Protein AF-A0A3S1BZX5-F1 (afdb_monomer_lite)

Secondary structure (DSSP, 8-state):
-----SEE-HHHHHHHHHHT--GGGHHHHSS--HHHHHHHHTT-S---HHHHHHHHHHHT--HHHH-EEPPTT-

Sequence (74 aa):
MNLSSRLTFEPFRIWWTINKGPKMDLTKETSFSPQTASKIWKDRFPVRSDVIETICSEYGLSIEQVIRYKKEGE

Structure (mmCIF, N/CA/C/O backbone):
data_AF-A0A3S1BZX5-F1
#
_entry.id   AF-A0A3S1BZX5-F1
#
loop_
_atom_site.group_PDB
_atom_site.id
_atom_site.type_symbol
_atom_site.label_atom_id
_atom_site.label_alt_id
_atom_site.label_comp_id
_atom_site.label_asym_id
_atom_site.label_entity_id
_atom_site.label_seq_id
_atom_site.pdbx_PDB_ins_code
_atom_site.Cartn_x
_atom_site.Cartn_y
_atom_site.Cartn_z
_atom_site.occupancy
_atom_site.B_iso_or_equiv
_atom_site.auth_seq_id
_atom_site.auth_comp_id
_atom_site.auth_asym_id
_atom_site.auth_atom_id
_atom_site.pdbx_PDB_model_num
ATOM 1 N N . MET A 1 1 ? -10.115 8.257 -21.287 1.00 39.28 1 MET A N 1
ATOM 2 C CA . MET A 1 1 ? -10.682 8.995 -20.137 1.00 39.28 1 MET A CA 1
ATOM 3 C C . MET A 1 1 ? -9.912 8.578 -18.895 1.00 39.28 1 MET A C 1
ATOM 5 O O . MET A 1 1 ? -9.909 7.395 -18.586 1.00 39.28 1 MET A O 1
ATOM 9 N N . ASN A 1 2 ? -9.190 9.493 -18.249 1.00 43.62 2 ASN A N 1
ATOM 10 C CA . ASN A 1 2 ? -8.493 9.199 -16.996 1.00 43.62 2 ASN A CA 1
ATOM 11 C C . ASN A 1 2 ? -9.451 9.571 -15.859 1.00 43.62 2 ASN A C 1
ATOM 13 O O . ASN A 1 2 ? -9.521 10.728 -15.456 1.00 43.62 2 ASN A O 1
ATOM 17 N N . LEU A 1 3 ? -10.293 8.623 -15.448 1.00 51.66 3 LEU A N 1
ATOM 18 C CA . LEU A 1 3 ? -11.124 8.785 -14.259 1.00 51.66 3 LEU A CA 1
ATOM 19 C C . LEU A 1 3 ? -10.190 8.685 -13.054 1.00 51.66 3 LEU A C 1
ATOM 21 O O . LEU A 1 3 ? -9.741 7.592 -12.710 1.00 51.66 3 LEU A O 1
ATOM 25 N N . SER A 1 4 ? -9.861 9.823 -12.444 1.00 66.31 4 SER A N 1
ATOM 26 C CA . SER A 1 4 ? -9.179 9.832 -11.152 1.00 66.31 4 SER A CA 1
ATOM 27 C C . SER A 1 4 ? -10.047 9.072 -10.155 1.00 66.31 4 SER A C 1
ATOM 29 O O . SER A 1 4 ? -11.150 9.503 -9.819 1.00 66.31 4 SER A O 1
ATOM 31 N N . SER A 1 5 ? -9.569 7.904 -9.729 1.00 78.94 5 SER A N 1
ATOM 32 C CA . SER A 1 5 ? -10.245 7.107 -8.712 1.00 78.94 5 SER A CA 1
ATOM 33 C C . SER A 1 5 ? -10.382 7.921 -7.430 1.00 78.94 5 SER A C 1
ATOM 35 O O . SER A 1 5 ? -9.435 8.592 -7.012 1.00 78.94 5 SER A O 1
ATOM 37 N N . ARG A 1 6 ? -11.550 7.825 -6.787 1.00 89.75 6 ARG A N 1
ATOM 38 C CA . ARG A 1 6 ? -11.756 8.358 -5.434 1.00 89.75 6 ARG A CA 1
ATOM 39 C C . ARG A 1 6 ? -11.061 7.513 -4.368 1.00 89.75 6 ARG A C 1
ATOM 41 O O . ARG A 1 6 ? -11.053 7.924 -3.221 1.00 89.75 6 ARG A O 1
ATOM 48 N N . LEU A 1 7 ? -10.506 6.353 -4.718 1.00 93.56 7 LEU A N 1
ATOM 49 C CA . LEU A 1 7 ? -9.738 5.509 -3.805 1.00 93.56 7 LEU A CA 1
ATOM 50 C C . LEU A 1 7 ? -8.246 5.853 -3.854 1.00 93.56 7 LEU A C 1
ATOM 52 O O . LEU A 1 7 ? -7.726 6.304 -4.877 1.00 93.56 7 LEU A O 1
ATOM 56 N N . THR A 1 8 ? -7.557 5.590 -2.750 1.00 96.06 8 THR A N 1
ATOM 57 C CA . THR A 1 8 ? -6.110 5.747 -2.603 1.00 96.06 8 THR A CA 1
ATOM 58 C C . THR A 1 8 ? -5.525 4.631 -1.738 1.00 96.06 8 THR A C 1
ATOM 60 O O . THR A 1 8 ? -6.138 4.211 -0.757 1.00 96.06 8 THR A O 1
ATOM 63 N N . PHE A 1 9 ? -4.327 4.175 -2.101 1.00 96.94 9 PHE A N 1
ATOM 64 C CA . PHE A 1 9 ? -3.469 3.2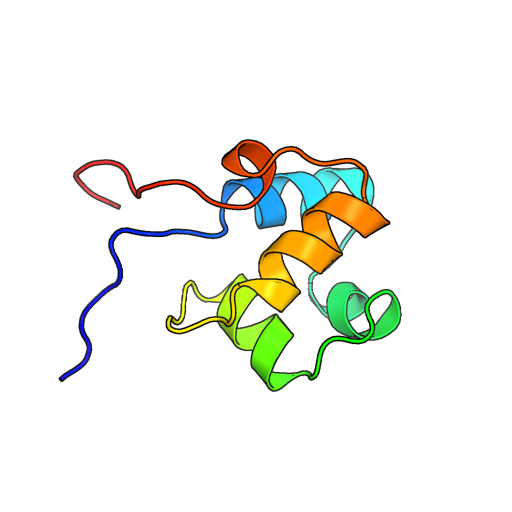72 -1.323 1.00 96.94 9 PHE A CA 1
ATOM 65 C C . PHE A 1 9 ? -2.529 4.032 -0.376 1.00 96.94 9 PHE A C 1
ATOM 67 O O . PHE A 1 9 ? -1.541 3.487 0.112 1.00 96.94 9 PHE A O 1
ATOM 74 N N . GLU A 1 10 ? -2.774 5.320 -0.145 1.00 96.31 10 GLU A N 1
ATOM 75 C CA . GLU A 1 10 ? -1.953 6.139 0.741 1.00 96.31 10 GLU A CA 1
ATOM 76 C C . GLU A 1 10 ? -1.749 5.538 2.142 1.00 96.31 10 GLU A C 1
ATOM 78 O O . GLU A 1 10 ? -0.590 5.517 2.560 1.00 96.31 10 GLU A O 1
ATOM 83 N N . PRO A 1 11 ? -2.770 4.990 2.843 1.00 97.38 11 PRO A N 1
ATOM 84 C CA . PRO A 1 11 ? -2.555 4.347 4.141 1.00 97.38 11 PRO A CA 1
ATOM 85 C C . PRO A 1 11 ? -1.496 3.244 4.068 1.00 97.38 11 PRO A C 1
ATOM 87 O O . PRO A 1 11 ? -0.536 3.256 4.843 1.00 97.38 11 PRO A O 1
ATOM 90 N N . PHE A 1 12 ? -1.594 2.373 3.059 1.00 97.12 12 PHE A N 1
ATOM 91 C CA . PHE A 1 12 ? -0.604 1.329 2.831 1.00 97.12 12 PHE A CA 1
ATOM 92 C C . PHE A 1 12 ? 0.785 1.898 2.530 1.00 97.12 12 PHE A C 1
ATOM 94 O O . PHE A 1 12 ? 1.771 1.432 3.089 1.00 97.12 12 PHE A O 1
ATOM 101 N N . ARG A 1 13 ? 0.894 2.917 1.664 1.00 96.06 13 ARG A N 1
ATOM 102 C CA . ARG A 1 13 ? 2.195 3.522 1.318 1.00 96.06 13 ARG A CA 1
ATOM 103 C C . ARG A 1 13 ? 2.880 4.157 2.523 1.00 96.06 13 ARG A C 1
ATOM 105 O O . ARG A 1 13 ? 4.100 4.046 2.651 1.00 96.06 13 ARG A O 1
ATOM 112 N N . ILE A 1 14 ? 2.112 4.823 3.384 1.00 95.69 1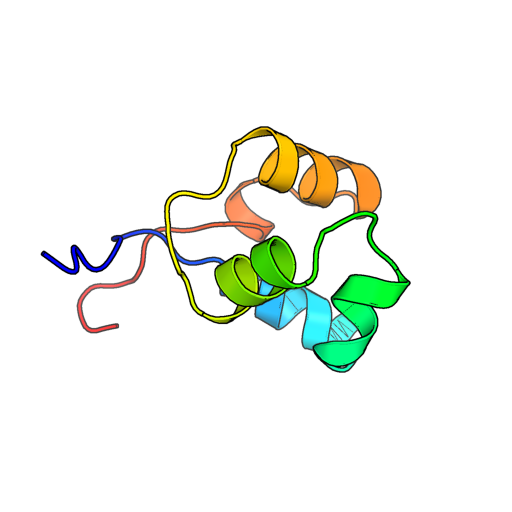4 ILE A N 1
ATOM 113 C CA . ILE A 1 14 ? 2.616 5.393 4.635 1.00 95.69 14 ILE A CA 1
ATOM 114 C C . ILE A 1 14 ? 3.114 4.264 5.537 1.00 95.69 14 ILE A C 1
ATOM 116 O O . ILE A 1 14 ? 4.272 4.288 5.952 1.00 95.69 14 ILE A O 1
ATOM 120 N N . TRP A 1 15 ? 2.283 3.244 5.773 1.00 96.75 15 TRP A N 1
ATOM 121 C CA . TRP A 1 15 ? 2.661 2.088 6.584 1.00 96.75 15 TRP A CA 1
ATOM 122 C C . TRP A 1 15 ? 3.923 1.397 6.047 1.00 96.75 15 TRP A C 1
ATOM 124 O O . TRP A 1 15 ? 4.849 1.134 6.813 1.00 96.75 15 TRP A O 1
ATOM 134 N N . TRP A 1 16 ? 4.006 1.180 4.733 1.00 95.56 16 TRP A N 1
ATOM 135 C CA . TRP A 1 16 ? 5.157 0.570 4.069 1.00 95.56 16 TRP A CA 1
ATOM 136 C C . TRP A 1 16 ? 6.434 1.373 4.299 1.00 95.56 16 TRP A C 1
ATOM 138 O O . TRP A 1 16 ? 7.458 0.828 4.705 1.00 95.56 16 TRP A O 1
ATOM 148 N N . THR A 1 17 ? 6.368 2.684 4.067 1.00 93.12 17 THR A N 1
ATOM 149 C CA . THR A 1 17 ? 7.532 3.569 4.191 1.00 93.12 17 THR A CA 1
ATOM 150 C C . THR A 1 17 ? 8.071 3.580 5.622 1.00 93.12 17 THR A C 1
ATOM 152 O O . THR A 1 17 ? 9.282 3.644 5.812 1.00 93.12 17 THR A O 1
ATOM 155 N N . ILE A 1 18 ? 7.189 3.470 6.621 1.00 94.50 18 ILE A N 1
ATOM 156 C CA . ILE A 1 18 ? 7.560 3.427 8.041 1.00 94.50 18 ILE A CA 1
ATOM 157 C C . ILE A 1 18 ? 8.137 2.059 8.446 1.00 94.50 18 ILE A C 1
ATOM 159 O O . ILE A 1 18 ? 9.112 2.018 9.189 1.00 94.50 18 ILE A O 1
ATOM 163 N N . ASN A 1 19 ? 7.551 0.947 7.985 1.00 93.94 19 ASN A N 1
ATOM 164 C CA . ASN A 1 19 ? 7.839 -0.390 8.533 1.00 93.94 19 ASN A CA 1
ATOM 165 C C . ASN A 1 19 ? 8.755 -1.263 7.663 1.00 93.94 19 ASN A C 1
ATOM 167 O O . ASN A 1 19 ? 9.358 -2.207 8.168 1.00 93.94 19 ASN A O 1
ATOM 171 N N . LYS A 1 20 ? 8.820 -1.001 6.356 1.00 90.56 20 LYS A N 1
ATOM 172 C CA . LYS A 1 20 ? 9.480 -1.867 5.365 1.00 90.56 20 LYS A CA 1
ATOM 173 C C . LYS A 1 20 ? 10.568 -1.150 4.576 1.00 90.56 20 LYS A C 1
ATOM 175 O O . LYS A 1 20 ? 11.579 -1.758 4.249 1.00 90.56 20 LYS A O 1
ATOM 180 N N . GLY A 1 21 ? 10.391 0.144 4.309 1.00 86.50 21 GLY A N 1
ATOM 181 C CA . GLY A 1 21 ? 11.400 0.983 3.666 1.00 86.50 21 GLY A CA 1
ATOM 182 C C . GLY A 1 21 ? 10.986 1.469 2.273 1.00 86.50 21 GLY A C 1
ATOM 183 O O . GLY A 1 21 ? 9.824 1.825 2.060 1.00 86.50 21 GLY A O 1
ATOM 184 N N . PRO A 1 22 ? 11.918 1.586 1.309 1.00 85.75 22 PRO A N 1
ATOM 185 C CA . PRO A 1 22 ? 11.646 2.265 0.051 1.00 85.75 22 PRO A CA 1
ATOM 186 C C . PRO A 1 22 ? 10.717 1.460 -0.868 1.00 85.75 22 PRO A C 1
ATOM 188 O O . PRO A 1 22 ? 10.651 0.232 -0.843 1.00 85.75 22 PRO A O 1
ATOM 191 N N . LYS A 1 23 ? 10.042 2.176 -1.775 1.00 81.06 23 LYS A N 1
ATOM 192 C CA . LYS A 1 23 ? 9.141 1.614 -2.798 1.00 8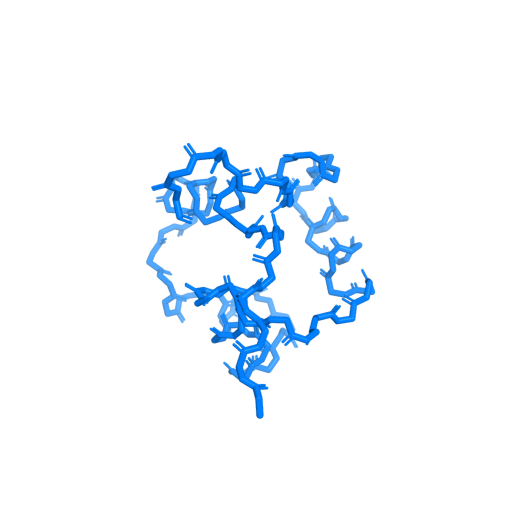1.06 23 LYS A CA 1
ATOM 193 C C . LYS A 1 23 ? 9.722 0.410 -3.549 1.00 81.06 23 LYS A C 1
ATOM 195 O O . LYS A 1 23 ? 8.984 -0.512 -3.883 1.00 81.06 23 LYS A O 1
ATOM 200 N N . MET A 1 24 ? 11.006 0.470 -3.912 1.00 77.19 24 MET A N 1
ATOM 201 C CA . MET A 1 24 ? 11.646 -0.538 -4.770 1.00 77.19 24 MET A CA 1
ATOM 202 C C . MET A 1 24 ? 11.695 -1.924 -4.126 1.00 77.19 24 MET A C 1
ATOM 204 O O . MET A 1 24 ? 11.850 -2.914 -4.836 1.00 77.19 24 MET A O 1
ATOM 208 N N . ASP A 1 25 ? 11.542 -1.995 -2.805 1.00 83.06 25 ASP A N 1
ATOM 209 C CA . ASP A 1 25 ? 11.566 -3.256 -2.077 1.00 83.06 25 ASP A CA 1
ATOM 210 C C . ASP A 1 25 ? 10.182 -3.918 -2.024 1.00 83.06 25 ASP A C 1
ATOM 212 O O . ASP A 1 25 ? 10.094 -5.122 -1.801 1.00 83.06 25 ASP A O 1
ATOM 216 N N . LEU A 1 26 ? 9.105 -3.198 -2.377 1.00 84.19 26 LEU A N 1
ATOM 217 C CA . LEU A 1 26 ? 7.758 -3.771 -2.472 1.00 84.19 26 LEU A CA 1
ATOM 218 C C . LEU A 1 26 ? 7.716 -4.941 -3.459 1.00 84.19 26 LEU A C 1
ATOM 220 O O . LEU A 1 26 ? 7.166 -5.989 -3.149 1.00 84.19 26 LEU A O 1
ATOM 224 N N . THR A 1 27 ? 8.343 -4.803 -4.628 1.00 85.31 27 THR A N 1
ATOM 225 C CA . THR A 1 27 ? 8.413 -5.878 -5.636 1.00 85.31 27 THR A CA 1
ATOM 226 C C . THR A 1 27 ? 9.381 -7.003 -5.273 1.00 85.31 27 THR A C 1
ATOM 228 O O . THR A 1 27 ? 9.435 -7.993 -5.991 1.00 85.31 27 THR A O 1
ATOM 231 N N . LYS A 1 28 ? 10.200 -6.829 -4.229 1.00 84.56 28 LYS A N 1
ATOM 232 C CA . LYS A 1 28 ? 11.133 -7.860 -3.754 1.00 84.56 28 LYS A CA 1
ATOM 233 C C . LYS A 1 28 ? 10.522 -8.695 -2.634 1.00 84.56 28 LYS A C 1
ATOM 235 O O . LYS A 1 28 ? 10.801 -9.884 -2.562 1.00 84.56 28 LYS A O 1
ATOM 240 N N . GLU A 1 29 ? 9.719 -8.072 -1.772 1.00 83.12 29 GLU A N 1
ATOM 241 C CA . GLU A 1 29 ? 9.067 -8.757 -0.651 1.00 83.12 29 GLU A CA 1
ATOM 242 C C . GLU A 1 29 ? 7.684 -9.311 -0.989 1.00 83.12 29 GLU A C 1
ATOM 244 O O . GLU A 1 29 ? 7.257 -10.272 -0.360 1.00 83.12 29 GLU A O 1
ATOM 249 N N . THR A 1 30 ? 6.986 -8.728 -1.966 1.00 82.12 30 THR A N 1
ATOM 250 C CA . THR A 1 30 ? 5.672 -9.222 -2.402 1.00 82.12 30 THR A CA 1
ATOM 251 C C . THR A 1 30 ? 5.786 -10.018 -3.693 1.00 82.12 30 THR A C 1
ATOM 253 O O . THR A 1 30 ? 6.663 -9.783 -4.525 1.00 82.12 30 THR A O 1
ATOM 256 N N . SER A 1 31 ? 4.814 -10.897 -3.925 1.00 86.62 31 SER A N 1
ATOM 257 C CA . SER A 1 31 ? 4.617 -11.579 -5.211 1.00 86.62 31 SER A CA 1
ATOM 258 C C . SER A 1 31 ? 4.021 -10.667 -6.302 1.00 86.62 31 SER A C 1
ATOM 260 O O . SER A 1 31 ? 3.656 -11.126 -7.389 1.00 86.62 31 SER A O 1
ATOM 262 N N . PHE A 1 32 ? 3.904 -9.358 -6.047 1.00 90.38 32 PHE A N 1
ATOM 263 C CA . PHE A 1 32 ? 3.292 -8.428 -6.985 1.00 90.38 32 PHE A CA 1
ATOM 264 C C . PHE A 1 32 ? 4.187 -8.144 -8.186 1.00 90.38 32 PHE A C 1
ATOM 266 O O . PHE A 1 32 ? 5.361 -7.798 -8.070 1.00 90.38 32 PHE A O 1
ATOM 273 N N . SER A 1 33 ? 3.570 -8.167 -9.370 1.00 92.00 33 SER A N 1
ATOM 274 C CA . SER A 1 33 ? 4.225 -7.677 -10.581 1.00 92.00 33 SER A CA 1
ATOM 275 C C . SER A 1 33 ? 4.661 -6.208 -10.422 1.00 92.00 33 SER A C 1
ATOM 277 O O . SER A 1 33 ? 3.972 -5.425 -9.749 1.00 92.00 33 SER A O 1
ATOM 279 N N . PRO A 1 34 ? 5.733 -5.769 -11.108 1.00 91.94 34 PRO A N 1
ATOM 280 C CA . PRO A 1 34 ? 6.131 -4.361 -11.130 1.00 91.94 34 PRO A CA 1
ATOM 281 C C . PRO A 1 34 ? 4.995 -3.415 -11.546 1.00 91.94 34 PRO A C 1
ATOM 283 O O . PRO A 1 34 ? 4.902 -2.283 -11.067 1.00 91.94 34 PRO A O 1
ATOM 286 N N . GLN A 1 35 ? 4.093 -3.877 -12.415 1.00 93.50 35 GLN A N 1
ATOM 287 C CA . GLN A 1 35 ? 2.917 -3.132 -12.851 1.00 93.50 35 GLN A CA 1
ATOM 288 C C . GLN A 1 35 ? 1.907 -2.961 -11.709 1.00 93.50 35 GLN A C 1
ATOM 290 O O . GLN A 1 35 ? 1.416 -1.850 -11.506 1.00 93.50 35 GLN A O 1
ATOM 295 N N . THR A 1 36 ? 1.628 -4.017 -10.940 1.00 94.19 36 THR A N 1
ATOM 296 C CA . THR A 1 36 ? 0.758 -3.962 -9.753 1.00 94.19 36 THR A CA 1
ATOM 297 C C . THR A 1 36 ? 1.343 -3.032 -8.692 1.00 94.19 36 THR A C 1
ATOM 299 O O . THR A 1 36 ? 0.660 -2.109 -8.249 1.00 94.19 36 THR A O 1
ATOM 302 N N . ALA A 1 37 ? 2.627 -3.184 -8.362 1.00 93.75 37 ALA A N 1
ATOM 303 C CA . ALA A 1 37 ? 3.316 -2.298 -7.426 1.00 93.75 37 ALA A CA 1
ATOM 304 C C . ALA A 1 37 ? 3.285 -0.830 -7.894 1.00 93.75 37 ALA A C 1
ATOM 306 O O . ALA A 1 37 ? 3.025 0.084 -7.113 1.00 93.75 37 ALA A O 1
ATOM 307 N N . SER A 1 38 ? 3.481 -0.579 -9.193 1.00 93.50 38 SER A N 1
ATOM 308 C CA . SER A 1 38 ? 3.377 0.763 -9.781 1.00 93.50 38 SER A CA 1
ATOM 309 C C . SER A 1 38 ? 1.966 1.345 -9.672 1.00 93.50 38 SER A C 1
ATOM 311 O O . SER A 1 38 ? 1.829 2.543 -9.419 1.00 93.50 38 SER A O 1
ATOM 313 N N . LYS A 1 39 ? 0.924 0.518 -9.824 1.00 94.62 39 LYS A N 1
ATOM 314 C CA . LYS A 1 39 ? -0.470 0.937 -9.646 1.00 94.62 39 LYS A CA 1
ATOM 315 C C . LYS A 1 39 ? -0.768 1.343 -8.209 1.00 94.62 39 LYS A C 1
ATOM 317 O O . LYS A 1 39 ? -1.256 2.452 -8.009 1.00 94.62 39 LYS A O 1
ATOM 322 N N . ILE A 1 40 ? -0.402 0.497 -7.243 1.00 94.50 40 ILE A N 1
ATOM 323 C CA . ILE A 1 40 ? -0.510 0.787 -5.804 1.00 94.50 40 ILE A CA 1
ATOM 324 C C . ILE A 1 40 ? 0.213 2.098 -5.486 1.00 94.50 40 ILE A C 1
ATOM 326 O O . ILE A 1 40 ? -0.322 2.973 -4.810 1.00 94.50 40 ILE A O 1
ATOM 330 N N . TRP A 1 41 ? 1.419 2.285 -6.030 1.00 93.62 41 TRP A N 1
ATOM 331 C CA . TRP A 1 41 ? 2.216 3.459 -5.690 1.00 93.62 41 TRP A CA 1
ATOM 332 C C . TRP A 1 41 ? 1.722 4.776 -6.295 1.00 93.62 41 TRP A C 1
ATOM 334 O O . TRP A 1 41 ? 2.126 5.844 -5.846 1.00 93.62 41 TRP A O 1
ATOM 344 N N . LYS A 1 42 ? 0.919 4.710 -7.360 1.00 93.06 42 LYS A N 1
ATOM 345 C CA . LYS A 1 42 ? 0.455 5.873 -8.132 1.00 93.06 42 LYS A CA 1
ATOM 346 C C . LYS A 1 42 ? -1.065 6.058 -8.077 1.00 93.06 42 LYS A C 1
ATOM 348 O O . LYS A 1 42 ? -1.592 6.791 -8.908 1.00 93.06 42 LYS A O 1
ATOM 353 N N . ASP A 1 43 ? -1.758 5.344 -7.189 1.00 94.12 43 ASP A N 1
ATOM 354 C CA . ASP A 1 43 ? -3.227 5.303 -7.116 1.00 94.12 43 ASP A CA 1
ATOM 355 C C . ASP A 1 43 ? -3.899 5.046 -8.471 1.00 94.12 43 ASP A C 1
ATOM 357 O O . ASP A 1 43 ? -4.910 5.654 -8.828 1.00 94.12 43 ASP A O 1
ATOM 361 N N . ARG A 1 44 ? -3.321 4.140 -9.269 1.00 92.75 44 ARG A N 1
ATOM 362 C CA . ARG A 1 44 ? -3.878 3.784 -10.578 1.00 92.75 44 ARG A CA 1
ATOM 363 C C . ARG A 1 44 ? -4.800 2.586 -10.456 1.00 92.75 44 ARG A C 1
ATOM 365 O O . ARG A 1 44 ? -4.355 1.440 -10.430 1.00 92.75 44 ARG A O 1
ATOM 372 N N . PHE A 1 45 ? -6.090 2.871 -10.462 1.00 91.62 45 PHE A N 1
ATOM 373 C CA . PHE A 1 45 ? -7.148 1.871 -10.505 1.00 91.62 45 PHE A CA 1
ATOM 374 C C . PHE A 1 45 ? -7.525 1.526 -11.962 1.00 91.62 45 PHE A C 1
ATOM 376 O O . PHE A 1 45 ? -7.285 2.336 -12.860 1.00 91.62 45 PHE A O 1
ATOM 383 N N . PRO A 1 46 ? -8.089 0.330 -12.224 1.00 92.94 46 PRO A N 1
ATOM 384 C CA . PRO A 1 46 ? -8.407 -0.720 -11.256 1.00 92.94 46 PRO A CA 1
ATOM 385 C C . PRO A 1 46 ? -7.176 -1.512 -10.787 1.00 92.94 46 PRO A C 1
ATOM 387 O O . PRO A 1 46 ? -6.255 -1.816 -11.562 1.00 92.94 46 PRO A O 1
ATOM 390 N N . VAL A 1 47 ? -7.216 -1.875 -9.505 1.00 93.06 47 VAL A N 1
ATOM 391 C CA . VAL A 1 47 ? -6.395 -2.908 -8.862 1.00 93.06 47 VAL A CA 1
ATOM 392 C C . VAL A 1 47 ? -7.362 -4.007 -8.429 1.00 93.06 47 VAL A C 1
ATOM 394 O O . VAL A 1 47 ? -8.455 -3.701 -7.958 1.00 93.06 47 VAL A O 1
ATOM 397 N N . ARG A 1 48 ? -7.004 -5.270 -8.671 1.00 93.69 48 ARG A N 1
ATOM 398 C CA . ARG A 1 48 ? -7.860 -6.411 -8.330 1.00 93.69 48 ARG A CA 1
ATOM 399 C C . ARG A 1 48 ? -8.006 -6.531 -6.805 1.00 93.69 48 ARG A C 1
ATOM 401 O O . ARG A 1 48 ? -7.084 -6.167 -6.079 1.00 93.69 48 ARG A O 1
ATOM 408 N N . SER A 1 49 ? -9.144 -7.038 -6.332 1.00 94.12 49 SER A N 1
ATOM 409 C CA . SER A 1 49 ? -9.416 -7.188 -4.894 1.00 94.12 49 SER A CA 1
ATOM 410 C C . SER A 1 49 ? -8.448 -8.149 -4.200 1.00 94.12 49 SER A C 1
ATOM 412 O O . SER A 1 49 ? -8.011 -7.858 -3.095 1.00 94.12 49 SER A O 1
ATOM 414 N N . ASP A 1 50 ? -8.020 -9.216 -4.876 1.00 94.69 50 ASP A N 1
ATOM 415 C CA . ASP A 1 50 ? -7.054 -10.188 -4.346 1.00 94.69 50 ASP A CA 1
ATOM 416 C C . ASP A 1 50 ? -5.695 -9.564 -3.996 1.00 94.69 50 ASP A C 1
ATOM 418 O O . ASP A 1 50 ? -5.033 -9.999 -3.060 1.00 94.69 50 ASP A O 1
ATOM 422 N N . VAL A 1 51 ? -5.285 -8.502 -4.696 1.00 94.75 51 VAL A N 1
ATOM 423 C CA . VAL A 1 51 ? -4.088 -7.730 -4.332 1.00 94.75 51 VAL A CA 1
ATOM 424 C C . VAL A 1 51 ? -4.278 -7.051 -2.975 1.00 94.75 51 VAL A C 1
ATOM 426 O O . VAL A 1 51 ? -3.363 -7.061 -2.160 1.00 94.75 51 VAL A O 1
ATOM 429 N N . ILE A 1 52 ? -5.457 -6.478 -2.715 1.00 95.81 52 ILE A N 1
ATOM 430 C CA . ILE A 1 52 ? -5.770 -5.829 -1.432 1.00 95.81 52 ILE A CA 1
ATOM 431 C C . ILE A 1 52 ? -5.818 -6.886 -0.324 1.00 95.81 52 ILE A C 1
ATOM 433 O O . ILE A 1 52 ? -5.188 -6.706 0.713 1.00 95.81 52 ILE A O 1
ATOM 437 N N . GLU A 1 53 ? -6.492 -8.009 -0.570 1.00 95.94 53 GLU A N 1
ATOM 438 C CA . GLU A 1 53 ? -6.575 -9.135 0.370 1.00 95.94 53 GLU A CA 1
ATOM 439 C C . GLU A 1 53 ? -5.196 -9.724 0.693 1.00 95.94 53 GLU A C 1
ATOM 441 O O . GLU A 1 53 ? -4.915 -10.021 1.852 1.00 95.94 53 GLU A O 1
ATOM 446 N N . THR A 1 54 ? -4.307 -9.822 -0.302 1.00 94.38 54 THR A N 1
ATOM 447 C CA . THR A 1 54 ? -2.922 -10.279 -0.110 1.00 94.38 54 THR A CA 1
ATOM 448 C C . THR A 1 54 ? -2.169 -9.343 0.832 1.00 94.38 54 THR A C 1
ATOM 450 O O . THR A 1 54 ? -1.552 -9.813 1.779 1.00 94.38 54 THR A O 1
ATOM 453 N N . ILE A 1 55 ? -2.269 -8.021 0.639 1.00 95.31 55 ILE A N 1
ATOM 454 C CA . ILE A 1 55 ? -1.642 -7.039 1.542 1.00 95.31 55 ILE A CA 1
ATOM 455 C C . ILE A 1 55 ? -2.190 -7.188 2.966 1.00 95.31 55 ILE A C 1
ATOM 457 O O . ILE A 1 55 ? -1.412 -7.213 3.921 1.00 95.31 55 ILE A O 1
ATOM 461 N N . CYS A 1 56 ? -3.514 -7.299 3.112 1.00 96.69 56 CYS A N 1
ATOM 462 C CA . CYS A 1 56 ? -4.146 -7.497 4.414 1.00 96.69 56 CYS A CA 1
ATOM 463 C C . CYS A 1 56 ? -3.614 -8.760 5.104 1.00 96.69 56 CYS A C 1
ATOM 465 O O . CYS A 1 56 ? -3.233 -8.711 6.271 1.00 96.69 56 CYS A O 1
ATOM 467 N N . SER A 1 57 ? -3.546 -9.878 4.377 1.00 95.31 57 SER A N 1
ATOM 468 C CA . SER A 1 57 ? -3.124 -11.168 4.923 1.00 95.31 57 SER A CA 1
ATOM 469 C C . SER A 1 57 ? -1.627 -11.233 5.229 1.00 95.31 57 SER A C 1
ATOM 471 O O . SER A 1 57 ? -1.255 -11.740 6.283 1.00 95.31 57 SER A O 1
ATOM 473 N N . GLU A 1 58 ? -0.761 -10.759 4.330 1.00 93.06 58 GLU A N 1
ATOM 474 C CA . GLU A 1 58 ? 0.699 -10.853 4.491 1.00 93.06 58 GLU A CA 1
ATOM 475 C C . GLU A 1 58 ? 1.218 -9.938 5.605 1.00 93.06 58 GLU A C 1
ATOM 477 O O . GLU A 1 58 ? 2.190 -10.273 6.282 1.00 93.06 58 GLU A O 1
ATOM 482 N N . TYR A 1 59 ? 0.564 -8.793 5.816 1.00 94.12 59 TYR A N 1
ATOM 483 C CA . TYR A 1 59 ? 1.018 -7.778 6.768 1.00 94.12 59 TYR A CA 1
ATOM 484 C C . TYR A 1 59 ? 0.102 -7.599 7.983 1.00 94.12 59 TYR A C 1
ATOM 486 O O . TYR A 1 59 ? 0.372 -6.739 8.819 1.00 94.12 59 TYR A O 1
ATOM 494 N N . GLY A 1 60 ? -0.961 -8.402 8.104 1.00 95.81 60 GLY A N 1
ATOM 495 C CA . GLY A 1 60 ? -1.910 -8.327 9.218 1.00 95.81 60 GLY A CA 1
ATOM 496 C C . GLY A 1 60 ? -2.656 -6.990 9.296 1.00 95.81 60 GLY A C 1
ATOM 497 O O . GLY A 1 60 ? -2.928 -6.504 10.392 1.00 95.81 60 GLY A O 1
ATOM 498 N N . LEU A 1 61 ? -2.940 -6.374 8.146 1.00 97.12 61 LEU A N 1
ATOM 499 C CA . LEU A 1 61 ? -3.589 -5.064 8.046 1.00 97.12 61 LEU A CA 1
ATOM 500 C C . LEU A 1 61 ? -5.095 -5.207 7.812 1.00 97.12 61 LEU A C 1
ATOM 502 O O . LEU A 1 61 ? -5.537 -6.097 7.086 1.00 97.12 61 LEU A O 1
ATOM 506 N N . SER A 1 62 ? -5.887 -4.294 8.376 1.00 97.69 62 SER A N 1
ATOM 507 C CA . SER A 1 62 ? -7.294 -4.143 7.992 1.00 97.69 62 SER A CA 1
ATOM 508 C C . SER A 1 62 ? -7.415 -3.446 6.633 1.00 97.69 62 SER A C 1
ATOM 510 O O . SER A 1 62 ? -6.502 -2.744 6.190 1.00 97.69 62 SER A O 1
ATOM 512 N N . ILE A 1 63 ? -8.565 -3.585 5.968 1.00 97.12 63 ILE A N 1
ATOM 513 C CA . ILE A 1 63 ? -8.775 -2.983 4.644 1.00 97.12 63 ILE A CA 1
ATOM 514 C C . ILE A 1 63 ? -8.629 -1.452 4.670 1.00 97.12 63 ILE A C 1
ATOM 516 O O . ILE A 1 63 ? -8.078 -0.877 3.735 1.00 97.12 63 ILE A O 1
ATOM 520 N N . GLU A 1 64 ? -9.030 -0.796 5.761 1.00 96.62 64 GLU A N 1
ATOM 521 C CA . 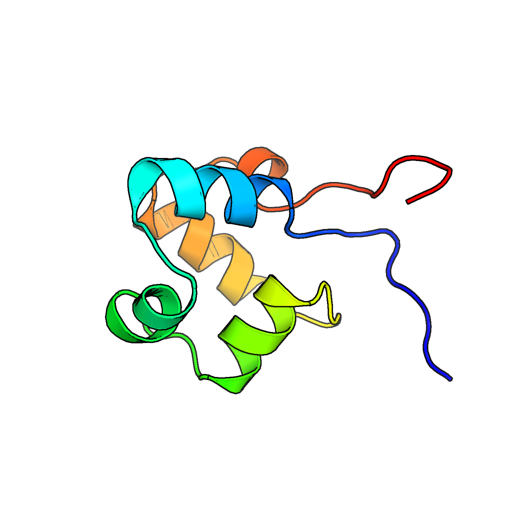GLU A 1 64 ? -8.922 0.655 5.970 1.00 96.62 64 GLU A CA 1
ATOM 522 C C . GLU A 1 64 ? -7.471 1.121 6.156 1.00 96.62 64 GLU A C 1
ATOM 524 O O . GLU A 1 64 ? -7.142 2.280 5.891 1.00 96.62 64 GLU A O 1
ATOM 529 N N . GLN A 1 65 ? -6.590 0.220 6.598 1.00 97.31 65 GLN A N 1
ATOM 530 C CA . GLN A 1 65 ? -5.148 0.454 6.671 1.00 97.31 65 GLN A CA 1
ATOM 531 C C . GLN A 1 65 ? -4.457 0.222 5.321 1.00 97.31 65 GLN A C 1
ATOM 533 O O . GLN A 1 65 ? -3.297 0.603 5.161 1.00 97.31 65 GLN A O 1
ATOM 538 N N . VAL A 1 66 ? -5.157 -0.362 4.341 1.00 97.62 66 VAL A N 1
ATOM 539 C CA . VAL A 1 66 ? -4.630 -0.592 2.991 1.00 97.62 66 VAL A CA 1
ATOM 540 C C . VAL A 1 66 ? -5.142 0.449 1.999 1.00 97.62 66 VAL A C 1
ATOM 542 O O . VAL A 1 66 ? -4.349 1.069 1.284 1.00 97.62 66 VAL A O 1
ATOM 545 N N . ILE A 1 67 ? -6.457 0.667 1.967 1.00 97.06 67 ILE A N 1
ATOM 546 C CA . ILE A 1 67 ? -7.126 1.601 1.064 1.00 97.06 67 ILE A CA 1
ATOM 547 C C . ILE A 1 67 ? -8.076 2.525 1.819 1.00 97.06 67 ILE A C 1
ATOM 549 O O . ILE A 1 67 ? -8.698 2.150 2.807 1.00 97.06 67 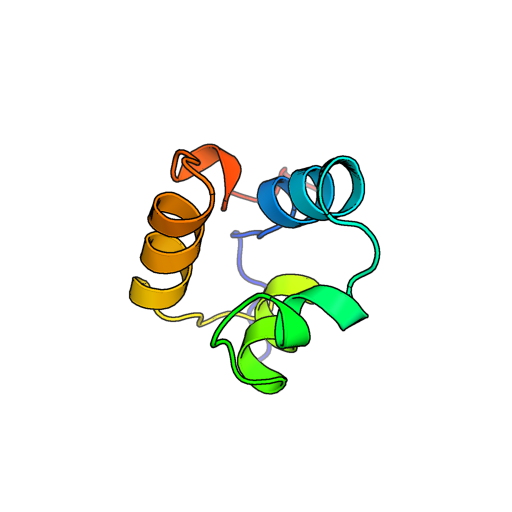ILE A O 1
ATOM 553 N N . ARG A 1 68 ? -8.255 3.736 1.298 1.00 96.06 68 ARG A N 1
ATOM 554 C CA . ARG A 1 68 ? -9.306 4.656 1.747 1.00 96.06 68 ARG A CA 1
ATOM 555 C C . ARG A 1 68 ? -9.853 5.463 0.582 1.00 96.06 68 ARG A C 1
ATOM 557 O O . ARG A 1 68 ? -9.261 5.484 -0.498 1.00 96.06 68 ARG A O 1
ATOM 564 N N . TYR A 1 69 ? -10.943 6.181 0.818 1.00 95.00 69 TYR A N 1
ATOM 565 C CA . TYR A 1 69 ? -11.326 7.279 -0.061 1.00 95.00 69 TYR A CA 1
ATOM 566 C C . TYR A 1 69 ? -10.385 8.472 0.139 1.00 95.00 69 TYR A C 1
ATOM 568 O O . TYR A 1 69 ? -10.004 8.787 1.268 1.00 95.00 69 TYR A O 1
ATOM 576 N N . LYS A 1 70 ? -10.022 9.130 -0.960 1.00 92.81 70 LYS A N 1
ATOM 577 C CA . LYS A 1 70 ? -9.356 10.431 -0.953 1.00 92.81 70 LYS A CA 1
ATOM 578 C C . LYS A 1 70 ? -10.237 11.451 -0.248 1.00 92.81 70 LYS A C 1
ATOM 580 O O . LYS A 1 70 ? -11.464 11.415 -0.394 1.00 92.81 70 LYS A O 1
ATOM 585 N N . LYS A 1 71 ? -9.617 12.361 0.496 1.00 87.50 71 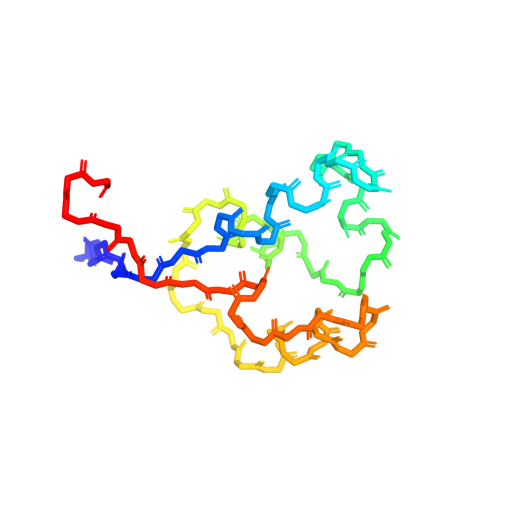LYS A N 1
ATOM 586 C CA . LYS A 1 71 ? -10.336 13.506 1.062 1.00 87.50 71 LYS A CA 1
ATOM 587 C C . LYS A 1 71 ? -10.673 14.501 -0.050 1.00 87.50 71 LYS A C 1
ATOM 589 O O . LYS A 1 71 ? -10.010 14.539 -1.085 1.00 87.50 71 LYS A O 1
ATOM 594 N N . GLU A 1 72 ? -11.720 15.298 0.149 1.00 75.81 72 GLU A N 1
ATOM 595 C CA . GLU A 1 72 ? -12.039 16.383 -0.782 1.00 75.81 72 GLU A CA 1
ATOM 596 C C . GLU A 1 72 ? -10.834 17.334 -0.892 1.00 75.81 72 GLU A C 1
ATOM 598 O O . GLU A 1 72 ? -10.403 17.907 0.107 1.00 75.81 72 GLU A O 1
ATOM 603 N N . GLY A 1 73 ? -10.271 17.458 -2.100 1.00 67.69 73 GLY A N 1
ATOM 604 C CA . GLY A 1 73 ? -9.103 18.303 -2.382 1.00 67.69 73 GLY A CA 1
ATOM 605 C C . GLY A 1 73 ? -7.765 17.578 -2.612 1.00 67.69 73 GLY A C 1
ATOM 606 O O . GLY A 1 73 ? -6.784 18.268 -2.879 1.00 67.69 73 GLY A O 1
ATOM 607 N N . GLU A 1 74 ? -7.713 16.238 -2.544 1.00 60.28 74 GLU A N 1
ATOM 608 C CA . GLU A 1 74 ? -6.531 15.391 -2.859 1.00 60.28 74 GLU A CA 1
ATOM 609 C C . GLU A 1 74 ? -6.496 14.834 -4.302 1.00 60.28 74 GLU A C 1
ATOM 611 O O . GLU A 1 74 ? -7.560 14.490 -4.873 1.00 60.28 74 GLU A O 1
#

Foldseek 3Di:
DQDQDQKAQVLVVVVCCVPPNDLVCCVVPDVDDPVLSVCNVPVNDDDDVVVLVRCCVVVVDDSCSGMDGDDPPD

Radius of gyration: 11.84 Å; chains: 1; bounding box: 24×30×29 Å

pLDDT: mean 89.21, std 11.81, range [39.28, 97.69]

InterPro domains:
  IPR001387 Cro/C1-type, helix-turn-helix domain [PF13443] (25-72)

Organism: NCBI:txid170367